Protein AF-A0A524FHU8-F1 (afdb_monomer_lite)

Radius of gyration: 22.41 Å; chains: 1; bounding box: 69×27×52 Å

Sequence (132 aa):
MDGTNDNLNLLNTSEKPISTKIYFSAGMGFMMVNFFIIVCGTRLFDYYENEIGLDTFIVTIIFVIYALWSIINTPLIGYIVDQPRKFWKKYGKRFLWIVISGLLWSISHIMLFAVPNVDPKKEWVILTIWLL

Structure (mmCIF, N/CA/C/O backbone):
data_AF-A0A524FHU8-F1
#
_entry.id   AF-A0A524FHU8-F1
#
loop_
_atom_site.group_PDB
_atom_site.id
_atom_site.type_symbol
_atom_site.label_atom_id
_atom_site.label_alt_id
_atom_site.label_comp_id
_atom_site.label_asym_id
_atom_site.label_entity_id
_atom_site.label_seq_id
_atom_site.pdbx_PDB_ins_code
_atom_site.Cartn_x
_atom_site.Cartn_y
_atom_site.Cartn_z
_atom_site.occupancy
_atom_site.B_iso_or_equiv
_atom_site.auth_seq_id
_atom_site.auth_comp_id
_atom_site.auth_asym_id
_atom_site.auth_atom_id
_atom_site.pdbx_PDB_model_num
ATOM 1 N N . MET A 1 1 ? -45.623 -10.993 30.500 1.00 49.81 1 MET A N 1
ATOM 2 C CA . MET A 1 1 ? -45.127 -10.870 29.114 1.00 49.81 1 MET A CA 1
ATOM 3 C C . MET A 1 1 ? -44.498 -9.492 29.002 1.00 49.81 1 MET A C 1
ATOM 5 O O . MET A 1 1 ? -45.190 -8.545 28.673 1.00 49.81 1 MET A O 1
ATOM 9 N N . ASP A 1 2 ? -43.234 -9.373 29.401 1.00 56.91 2 ASP A N 1
ATOM 10 C CA . ASP A 1 2 ? -42.487 -8.106 29.474 1.00 56.91 2 ASP A CA 1
ATOM 11 C C . ASP A 1 2 ? -41.072 -8.328 28.918 1.00 56.91 2 ASP A C 1
ATOM 13 O O . ASP A 1 2 ? -40.065 -8.087 29.561 1.00 56.91 2 ASP A O 1
ATOM 17 N N . GLY A 1 3 ? -41.001 -8.970 27.749 1.00 58.09 3 GLY A N 1
ATOM 18 C CA . GLY A 1 3 ? -39.738 -9.223 27.047 1.00 58.09 3 GLY A CA 1
ATOM 19 C C . GLY A 1 3 ? -39.494 -8.235 25.909 1.00 58.09 3 GLY A C 1
ATOM 20 O O . GLY A 1 3 ? -38.379 -8.112 25.421 1.00 58.09 3 GLY A O 1
ATOM 21 N N . THR A 1 4 ? -40.524 -7.523 25.451 1.00 59.09 4 THR A N 1
ATOM 22 C CA . THR A 1 4 ? -40.437 -6.670 24.257 1.00 59.09 4 THR A CA 1
ATOM 23 C C . THR A 1 4 ? -39.831 -5.299 24.572 1.00 59.09 4 THR A C 1
ATOM 25 O O . THR A 1 4 ? -39.097 -4.758 23.752 1.00 59.09 4 THR A O 1
ATOM 28 N N . ASN A 1 5 ? -40.072 -4.764 25.775 1.00 58.91 5 ASN A N 1
ATOM 29 C CA . ASN A 1 5 ? -39.603 -3.435 26.185 1.00 58.91 5 ASN A CA 1
ATOM 30 C C . ASN A 1 5 ? -38.105 -3.417 26.533 1.00 58.91 5 ASN A C 1
ATOM 32 O O . ASN A 1 5 ? -37.402 -2.476 26.166 1.00 58.91 5 ASN A O 1
ATOM 36 N N . ASP A 1 6 ? -37.586 -4.485 27.144 1.00 60.06 6 ASP A N 1
ATOM 37 C CA . ASP A 1 6 ? -36.154 -4.613 27.444 1.00 60.06 6 ASP A CA 1
ATOM 38 C C . ASP A 1 6 ? -35.307 -4.778 26.176 1.00 60.06 6 ASP A C 1
ATOM 40 O O . ASP A 1 6 ? -34.246 -4.167 26.051 1.00 60.06 6 ASP A O 1
ATOM 44 N N . ASN A 1 7 ? -35.805 -5.514 25.177 1.00 57.88 7 ASN A N 1
ATOM 45 C CA . ASN A 1 7 ? -35.129 -5.645 23.884 1.00 57.88 7 ASN A CA 1
ATOM 46 C C . ASN A 1 7 ? -35.088 -4.318 23.103 1.00 57.88 7 ASN A C 1
ATOM 48 O O . ASN A 1 7 ? -34.087 -4.021 22.456 1.00 57.88 7 ASN A O 1
ATOM 52 N N . LEU A 1 8 ? -36.125 -3.479 23.204 1.00 58.00 8 LEU A N 1
ATOM 53 C CA . LEU A 1 8 ? -36.138 -2.142 22.594 1.00 58.00 8 LEU A CA 1
ATOM 54 C C . LEU A 1 8 ? -35.146 -1.175 23.268 1.00 58.00 8 LEU A C 1
ATOM 56 O O . LEU A 1 8 ? -34.552 -0.337 22.590 1.00 58.00 8 LEU A O 1
ATOM 60 N N . ASN A 1 9 ? -34.907 -1.321 24.574 1.00 55.34 9 ASN A N 1
ATOM 61 C CA . ASN A 1 9 ? -33.905 -0.542 25.309 1.00 55.34 9 ASN A CA 1
ATOM 62 C C . ASN A 1 9 ? -32.466 -1.035 25.059 1.00 55.34 9 ASN A C 1
ATOM 64 O O . ASN A 1 9 ? -31.539 -0.226 25.004 1.00 55.34 9 ASN A O 1
ATOM 68 N N . LEU A 1 10 ? -32.255 -2.336 24.833 1.00 57.66 10 LEU A N 1
ATOM 69 C CA . LEU A 1 10 ? -30.952 -2.900 24.445 1.00 57.66 10 LEU A CA 1
ATOM 70 C C . LEU A 1 10 ? -30.521 -2.487 23.027 1.00 57.66 10 LEU A C 1
ATOM 72 O O . LEU A 1 10 ? -29.333 -2.290 22.781 1.00 57.66 10 LEU A O 1
ATOM 76 N N . LEU A 1 11 ? -31.476 -2.287 22.112 1.00 56.97 11 LEU A N 1
ATOM 77 C CA . LEU A 1 11 ? -31.205 -1.758 20.769 1.00 56.97 11 LEU A CA 1
ATOM 78 C C . LEU A 1 11 ? -30.913 -0.244 20.767 1.00 56.97 11 LEU A C 1
ATOM 80 O O . LEU A 1 11 ? -30.238 0.241 19.865 1.00 56.97 11 LEU A O 1
ATOM 84 N N . ASN A 1 12 ? -31.373 0.498 21.782 1.00 56.16 12 ASN A N 1
ATOM 85 C CA . ASN A 1 12 ? -31.192 1.954 21.897 1.00 56.16 12 ASN A CA 1
ATOM 86 C C . ASN A 1 12 ? -29.972 2.385 22.736 1.00 56.16 12 ASN A C 1
ATOM 88 O O . ASN A 1 12 ? -29.648 3.568 22.794 1.00 56.16 12 ASN A O 1
ATOM 92 N N . THR A 1 13 ? -29.284 1.458 23.409 1.00 53.84 13 THR A N 1
ATOM 93 C CA . THR A 1 13 ? -28.233 1.779 24.397 1.00 53.84 13 THR A CA 1
ATOM 94 C C . THR A 1 13 ? -26.796 1.702 23.866 1.00 53.84 13 THR A C 1
ATOM 96 O O . THR A 1 13 ? -25.860 1.853 24.652 1.00 53.84 13 THR A O 1
ATOM 99 N N . SER A 1 14 ? -26.560 1.518 22.559 1.00 56.22 14 SER A N 1
ATOM 100 C CA . SER A 1 14 ? -25.200 1.217 22.066 1.00 56.22 14 SER A CA 1
ATOM 101 C C . SER A 1 14 ? -24.673 2.008 20.864 1.00 56.22 14 SER A C 1
ATOM 103 O O . SER A 1 14 ? -23.687 1.596 20.265 1.00 56.22 14 SER A O 1
ATOM 105 N N . GLU A 1 15 ? -25.210 3.182 20.536 1.00 57.19 15 GLU A N 1
ATOM 106 C CA . GLU A 1 15 ? -24.518 4.088 19.605 1.00 57.19 15 GLU A CA 1
ATOM 107 C C . GLU A 1 15 ? -24.179 5.405 20.299 1.00 57.19 15 GLU A C 1
ATOM 109 O O . GLU A 1 15 ? -24.969 6.343 20.367 1.00 57.19 15 GLU A O 1
ATOM 114 N N . LYS A 1 16 ? -22.960 5.480 20.855 1.00 61.00 16 LYS A N 1
ATOM 115 C CA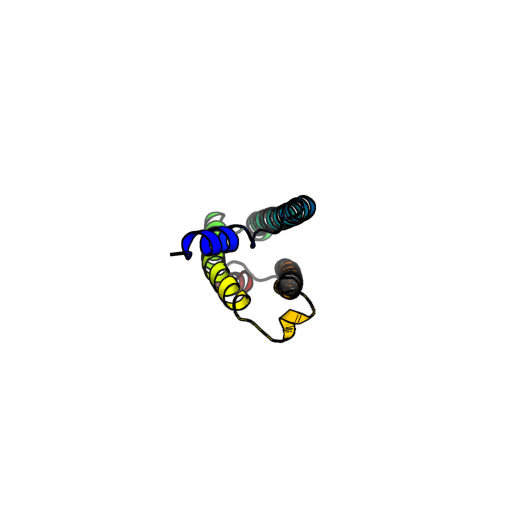 . LYS A 1 16 ? -22.396 6.771 21.264 1.00 61.00 16 LYS A CA 1
ATOM 116 C C . LYS A 1 16 ? -22.310 7.655 20.017 1.00 61.00 16 LYS A C 1
ATOM 118 O O . LYS A 1 16 ? -21.672 7.220 19.056 1.00 61.00 16 LYS A O 1
ATOM 123 N N . PRO A 1 17 ? -22.854 8.886 20.023 1.00 61.59 17 PRO A N 1
ATOM 124 C CA . PRO A 1 17 ? -22.734 9.775 18.878 1.00 61.59 17 PRO A CA 1
ATOM 125 C C . PRO A 1 17 ? -21.250 10.039 18.616 1.00 61.59 17 PRO A C 1
ATOM 127 O O . PRO A 1 17 ? -20.536 10.626 19.436 1.00 61.59 17 PRO A O 1
ATOM 130 N N . ILE A 1 18 ? -20.759 9.534 17.487 1.00 67.31 18 ILE A N 1
ATOM 131 C CA . ILE A 1 18 ? -19.364 9.681 17.089 1.00 67.31 18 ILE A CA 1
ATOM 132 C C . ILE A 1 18 ? -19.157 11.147 16.708 1.00 67.31 18 ILE A C 1
ATOM 134 O O . ILE A 1 18 ? -19.852 11.689 15.851 1.00 67.31 18 ILE A O 1
ATOM 138 N N . SER A 1 19 ? -18.207 11.808 17.370 1.00 81.12 19 SER A N 1
ATOM 139 C CA . SER A 1 19 ? -17.928 13.227 17.146 1.00 81.12 19 SER A CA 1
ATOM 140 C C . SER A 1 19 ? -17.505 13.490 15.697 1.00 81.12 19 SER A C 1
ATOM 142 O O . SER A 1 19 ? -16.635 12.799 15.171 1.00 81.12 19 SER A O 1
ATOM 144 N N . THR A 1 20 ? -18.026 14.556 15.080 1.00 80.12 20 THR A N 1
ATOM 145 C CA . THR A 1 20 ? -17.642 15.027 13.734 1.00 80.12 20 THR A CA 1
ATOM 146 C C . THR A 1 20 ? -16.128 15.194 13.571 1.00 80.12 20 THR A C 1
ATOM 148 O O . THR A 1 20 ? -15.585 14.969 12.493 1.00 80.12 20 THR A O 1
ATOM 151 N N . LYS A 1 21 ? -15.415 15.511 14.659 1.00 80.12 21 LYS A N 1
ATOM 152 C CA . LYS A 1 21 ? -13.948 15.621 14.675 1.00 80.12 21 LYS A CA 1
ATOM 153 C C . LYS A 1 21 ? -13.249 14.295 14.359 1.00 80.12 21 LYS A C 1
ATOM 155 O O . LYS A 1 21 ? -12.179 14.311 13.764 1.00 80.12 21 LYS A O 1
ATOM 160 N N . ILE A 1 22 ? -13.852 13.167 14.739 1.00 80.44 22 ILE A N 1
ATOM 161 C CA . ILE A 1 22 ? -13.334 11.818 14.472 1.00 80.44 22 ILE A CA 1
ATOM 162 C C . ILE A 1 22 ? -13.525 11.468 12.995 1.00 80.44 22 ILE A C 1
ATOM 164 O O . ILE A 1 22 ? -12.614 10.931 12.376 1.00 80.44 22 ILE A O 1
ATOM 168 N N . TYR A 1 23 ? -14.669 11.822 12.406 1.00 83.44 23 TYR A N 1
ATOM 169 C CA . TYR A 1 23 ? -14.884 11.657 10.966 1.00 83.44 23 TYR A CA 1
ATOM 170 C C . TYR A 1 23 ? -13.930 12.521 10.148 1.00 83.44 23 TYR A C 1
ATOM 172 O O . TYR A 1 23 ? -13.343 12.043 9.180 1.00 83.44 23 TYR A O 1
ATOM 180 N N . PHE A 1 24 ? -13.725 13.770 10.568 1.00 87.25 24 PHE A N 1
ATOM 181 C CA . PHE A 1 24 ? -12.788 14.669 9.910 1.00 87.25 24 PHE A CA 1
ATOM 182 C C . PHE A 1 24 ? -11.346 14.153 9.991 1.00 87.25 24 PHE A C 1
ATOM 184 O O . PHE A 1 24 ? -10.664 14.097 8.973 1.00 87.25 24 PHE A O 1
ATOM 191 N N . SER A 1 25 ? -10.881 13.718 11.169 1.00 85.56 25 SER A N 1
ATOM 192 C CA . SER A 1 25 ? -9.520 13.185 11.314 1.00 85.56 25 SER A CA 1
ATOM 193 C C . SER A 1 25 ? -9.323 11.860 10.574 1.00 85.56 25 SER A C 1
ATOM 195 O O . SER A 1 25 ? -8.273 11.655 9.967 1.00 85.56 25 SER A O 1
ATOM 197 N N . ALA A 1 26 ? -10.335 10.987 10.561 1.00 82.62 26 ALA A N 1
ATOM 198 C CA . ALA A 1 26 ? -10.311 9.752 9.784 1.00 82.62 26 ALA A CA 1
ATOM 199 C C . ALA A 1 26 ? -10.269 10.032 8.273 1.00 82.62 26 ALA A C 1
ATOM 201 O O . ALA A 1 26 ? -9.456 9.439 7.566 1.00 82.62 26 ALA A O 1
ATOM 202 N N . GLY A 1 27 ? -11.089 10.971 7.788 1.00 87.00 27 GLY A N 1
ATOM 203 C CA . GLY A 1 27 ? -11.100 11.394 6.388 1.00 87.00 27 GLY A CA 1
ATOM 204 C C . GLY A 1 27 ? -9.780 12.037 5.962 1.00 87.00 27 GLY A C 1
ATOM 205 O O . GLY A 1 27 ? -9.221 11.668 4.933 1.00 87.00 27 GLY A O 1
ATOM 206 N N . MET A 1 28 ? -9.228 12.926 6.791 1.00 89.19 28 MET A N 1
ATOM 207 C CA . MET A 1 28 ? -7.925 13.557 6.557 1.00 89.19 28 MET A CA 1
ATOM 208 C C . MET A 1 28 ? -6.800 12.515 6.480 1.00 89.19 28 MET A C 1
ATOM 210 O O . MET A 1 28 ? -5.955 12.577 5.589 1.00 89.19 28 MET A O 1
ATOM 214 N N . GLY A 1 29 ? -6.812 11.525 7.381 1.00 84.94 29 GLY A N 1
ATOM 215 C CA . GLY A 1 29 ? -5.850 10.423 7.368 1.00 84.94 29 GLY A CA 1
ATOM 216 C C . GLY A 1 29 ? -5.957 9.573 6.101 1.00 84.94 29 GLY A C 1
ATOM 217 O O . GLY A 1 29 ? -4.945 9.286 5.465 1.00 84.94 29 GLY A O 1
ATOM 218 N N . PHE A 1 30 ? -7.178 9.225 5.689 1.00 85.00 30 PHE A N 1
ATOM 219 C CA . PHE A 1 30 ? -7.406 8.481 4.450 1.00 85.00 30 PHE A CA 1
ATOM 220 C C . PHE A 1 30 ? -6.945 9.266 3.215 1.00 85.00 30 PHE A C 1
ATOM 222 O O . PHE A 1 30 ? -6.313 8.702 2.324 1.00 85.00 30 PHE A O 1
ATOM 229 N N . MET A 1 31 ? -7.197 10.576 3.176 1.00 90.88 31 MET A N 1
ATOM 230 C CA . MET A 1 31 ? -6.746 11.445 2.091 1.00 90.88 31 MET A CA 1
ATOM 231 C C . MET A 1 31 ? -5.217 11.478 1.986 1.00 90.88 31 MET A C 1
ATOM 233 O O . MET A 1 31 ? -4.686 11.303 0.893 1.00 90.88 31 MET A O 1
ATOM 237 N N . MET A 1 32 ? -4.507 11.645 3.109 1.00 87.88 32 MET A N 1
ATOM 238 C CA . MET A 1 32 ? -3.040 11.644 3.113 1.00 87.88 32 MET A CA 1
ATOM 239 C C . MET A 1 32 ? -2.467 10.323 2.595 1.00 87.88 32 MET A C 1
ATOM 241 O O . MET A 1 32 ? -1.571 10.341 1.757 1.00 87.88 32 MET A O 1
ATOM 245 N N . VAL A 1 33 ? -2.999 9.183 3.043 1.00 83.44 33 VAL A N 1
ATOM 246 C CA . VAL A 1 33 ? -2.516 7.866 2.596 1.00 83.44 33 VAL A CA 1
ATOM 247 C C . VAL A 1 33 ? -2.708 7.688 1.088 1.00 83.44 33 VAL A C 1
ATOM 249 O O . VAL A 1 33 ? -1.769 7.296 0.401 1.00 83.44 33 VAL A O 1
ATOM 252 N N . ASN A 1 34 ? -3.883 8.033 0.551 1.00 86.38 34 ASN A N 1
ATOM 253 C CA . ASN A 1 34 ? -4.129 7.934 -0.891 1.00 86.38 34 ASN A CA 1
ATOM 254 C C . ASN A 1 34 ? -3.244 8.885 -1.700 1.00 86.38 34 ASN A C 1
ATOM 256 O O . ASN A 1 34 ? -2.728 8.494 -2.744 1.00 86.38 34 ASN A O 1
ATOM 260 N N . PHE A 1 35 ? -3.029 10.108 -1.210 1.00 90.12 35 PHE A N 1
ATOM 261 C CA . PHE A 1 35 ? -2.134 11.063 -1.856 1.00 90.12 35 PHE A CA 1
ATOM 262 C C . PHE A 1 35 ? -0.714 10.500 -1.986 1.00 90.12 35 PHE A C 1
ATOM 264 O O . PHE A 1 35 ? -0.144 10.523 -3.073 1.00 90.12 35 PHE A O 1
ATOM 271 N N . PHE A 1 36 ? -0.172 9.925 -0.909 1.00 85.25 36 PHE A N 1
ATOM 272 C CA . PHE A 1 36 ? 1.150 9.300 -0.936 1.00 85.25 36 PHE A CA 1
ATOM 273 C C . PHE A 1 36 ? 1.219 8.107 -1.893 1.00 85.25 36 PHE A C 1
ATOM 275 O O . PHE A 1 36 ? 2.163 8.021 -2.672 1.00 85.25 36 PHE A O 1
ATOM 282 N N . ILE A 1 37 ? 0.219 7.219 -1.882 1.00 84.38 37 ILE A N 1
ATOM 283 C CA . ILE A 1 37 ? 0.176 6.059 -2.789 1.00 84.38 37 ILE A CA 1
ATOM 284 C C . ILE A 1 37 ? 0.218 6.508 -4.252 1.00 84.38 37 ILE A C 1
ATOM 286 O O . ILE A 1 37 ? 0.973 5.944 -5.040 1.00 84.38 37 ILE A O 1
ATOM 290 N N . ILE A 1 38 ? -0.562 7.531 -4.609 1.00 87.44 38 ILE A N 1
ATOM 291 C CA . ILE A 1 38 ? -0.616 8.032 -5.985 1.00 87.44 38 ILE A CA 1
ATOM 292 C C . ILE A 1 38 ? 0.708 8.698 -6.360 1.00 87.44 38 ILE A C 1
ATOM 294 O O . ILE A 1 38 ? 1.292 8.319 -7.366 1.00 87.44 38 ILE A O 1
ATOM 298 N N . VAL A 1 39 ? 1.214 9.636 -5.552 1.00 88.00 39 VAL A N 1
ATOM 299 C CA . VAL A 1 39 ? 2.442 10.388 -5.869 1.00 88.00 39 VAL A CA 1
ATOM 300 C C . VAL A 1 39 ? 3.664 9.473 -5.960 1.00 88.00 39 VAL A C 1
ATOM 302 O O . VAL A 1 39 ? 4.454 9.587 -6.897 1.00 88.00 39 VAL A O 1
ATOM 305 N N . CYS A 1 40 ? 3.831 8.551 -5.010 1.00 83.00 40 CYS A N 1
ATOM 306 C CA . CYS A 1 40 ? 4.928 7.588 -5.052 1.00 83.00 40 CYS A CA 1
ATOM 307 C C . CYS A 1 40 ? 4.757 6.602 -6.213 1.00 83.00 40 CYS A C 1
ATOM 309 O O . CYS A 1 40 ? 5.732 6.315 -6.902 1.00 83.00 40 CYS A O 1
ATOM 311 N N . GLY A 1 41 ? 3.529 6.140 -6.477 1.00 82.38 41 GLY A N 1
ATOM 312 C CA . GLY A 1 41 ? 3.224 5.247 -7.593 1.00 82.38 41 GLY A CA 1
ATOM 313 C C . GLY A 1 41 ? 3.528 5.870 -8.956 1.00 82.38 41 GLY A C 1
ATOM 314 O O . GLY A 1 41 ? 4.208 5.249 -9.768 1.00 82.38 41 GLY A O 1
ATOM 315 N N . THR A 1 42 ? 3.105 7.115 -9.197 1.00 85.62 42 THR A N 1
ATOM 316 C CA . THR A 1 42 ? 3.417 7.827 -10.446 1.00 85.62 42 THR A CA 1
ATOM 317 C C . THR A 1 42 ? 4.911 8.095 -10.568 1.00 85.62 42 THR A C 1
ATOM 319 O O . THR A 1 42 ? 5.486 7.888 -11.630 1.00 85.62 42 THR A O 1
ATOM 322 N N . ARG A 1 43 ? 5.578 8.481 -9.470 1.00 83.19 43 ARG A N 1
ATOM 323 C CA . ARG A 1 43 ? 7.022 8.737 -9.494 1.00 83.19 43 ARG A CA 1
ATOM 324 C C . ARG A 1 43 ? 7.836 7.473 -9.780 1.00 83.19 43 ARG A C 1
ATOM 326 O O . ARG A 1 43 ? 8.843 7.562 -10.476 1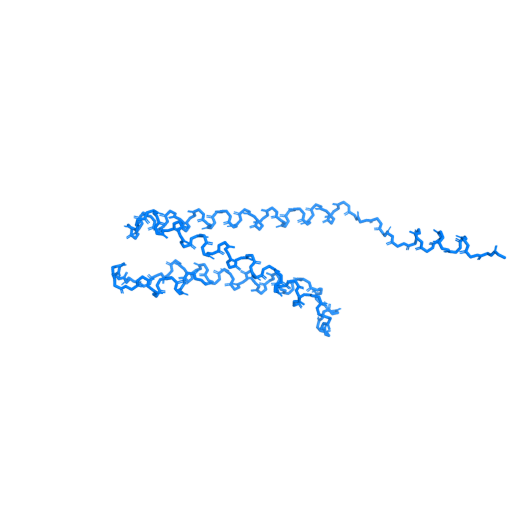.00 83.19 43 ARG A O 1
ATOM 333 N N . LEU A 1 44 ? 7.409 6.324 -9.252 1.00 79.00 44 LEU A N 1
ATOM 334 C CA . LEU A 1 44 ? 7.990 5.017 -9.565 1.00 79.00 44 LEU A CA 1
ATOM 335 C C . LEU A 1 44 ? 7.826 4.702 -11.052 1.00 79.00 44 LEU A C 1
ATOM 337 O O . LEU A 1 44 ? 8.811 4.382 -11.707 1.00 79.00 44 LEU A O 1
ATOM 341 N N . PHE A 1 45 ? 6.617 4.853 -11.596 1.00 79.75 45 PHE A N 1
ATOM 342 C CA . PHE A 1 45 ? 6.354 4.614 -13.016 1.00 79.75 45 PHE A CA 1
ATOM 343 C C . PHE A 1 45 ? 7.273 5.456 -13.920 1.00 79.75 45 PHE A C 1
ATOM 345 O O . PHE A 1 45 ? 7.978 4.899 -14.761 1.00 79.75 45 PHE A O 1
ATOM 352 N N . ASP A 1 46 ? 7.363 6.766 -13.661 1.00 78.44 46 ASP A N 1
ATOM 353 C CA . ASP A 1 46 ? 8.220 7.682 -14.425 1.00 78.44 46 ASP A CA 1
ATOM 354 C C . ASP A 1 46 ? 9.712 7.325 -14.333 1.00 78.44 46 ASP A C 1
ATOM 356 O O . ASP A 1 46 ? 10.454 7.524 -15.293 1.00 78.44 46 ASP A O 1
ATOM 360 N N . TYR A 1 47 ? 10.177 6.834 -13.179 1.00 74.44 47 TYR A N 1
ATOM 361 C CA . TYR A 1 47 ? 11.578 6.458 -12.972 1.00 74.44 47 TYR A CA 1
ATOM 362 C C . TYR A 1 47 ? 11.960 5.208 -13.781 1.00 74.44 47 TYR A C 1
ATOM 364 O O . TYR A 1 47 ? 13.004 5.191 -14.435 1.00 74.44 47 TYR A O 1
ATOM 372 N N . TYR A 1 48 ? 11.098 4.186 -13.800 1.00 70.38 48 TYR A N 1
ATOM 373 C CA . TYR A 1 48 ? 11.349 2.956 -14.562 1.00 70.38 48 TYR A CA 1
ATOM 374 C C . TYR A 1 48 ? 11.289 3.168 -16.081 1.00 70.38 48 TYR A C 1
ATOM 376 O O . TYR A 1 48 ? 12.043 2.521 -16.811 1.00 70.38 48 TYR A O 1
ATOM 384 N N . GLU A 1 49 ? 10.443 4.083 -16.557 1.00 71.94 49 GLU A N 1
ATOM 385 C CA . GLU A 1 49 ? 10.361 4.429 -17.979 1.00 71.94 49 GLU A CA 1
ATOM 386 C C . GLU A 1 49 ? 11.535 5.317 -18.424 1.00 71.94 49 GLU A C 1
ATOM 388 O O . GLU A 1 49 ? 12.223 4.992 -19.391 1.00 71.94 49 GLU A O 1
ATOM 393 N N . ASN A 1 50 ? 11.818 6.408 -17.700 1.00 69.94 50 ASN A N 1
ATOM 394 C CA . ASN A 1 50 ? 12.764 7.426 -18.170 1.00 69.94 50 ASN A CA 1
ATOM 395 C C . ASN A 1 50 ? 14.230 7.155 -17.810 1.00 69.94 50 ASN A C 1
ATOM 397 O O . ASN A 1 50 ? 15.109 7.514 -18.590 1.00 69.94 50 ASN A O 1
ATOM 401 N N . GLU A 1 51 ? 14.524 6.561 -16.649 1.00 66.56 51 GLU A N 1
ATOM 402 C CA . GLU A 1 51 ? 15.919 6.388 -16.205 1.00 66.56 51 GLU A CA 1
ATOM 403 C C . GLU A 1 51 ? 16.490 5.014 -16.549 1.00 66.56 51 GLU A C 1
ATOM 405 O O . GLU A 1 51 ? 17.672 4.894 -16.866 1.00 66.56 51 GLU A O 1
ATOM 410 N N . ILE A 1 52 ? 15.650 3.979 -16.538 1.00 65.44 52 ILE A N 1
ATOM 411 C CA . ILE A 1 52 ? 16.070 2.603 -16.833 1.00 65.44 52 ILE A CA 1
ATOM 412 C C . ILE A 1 52 ? 15.817 2.255 -18.313 1.00 65.44 52 ILE A C 1
ATOM 414 O O . ILE A 1 52 ? 16.451 1.346 -18.854 1.00 65.44 52 ILE A O 1
ATOM 418 N N . GLY A 1 53 ? 14.934 2.996 -18.996 1.00 65.62 53 GLY A N 1
ATOM 419 C CA . GL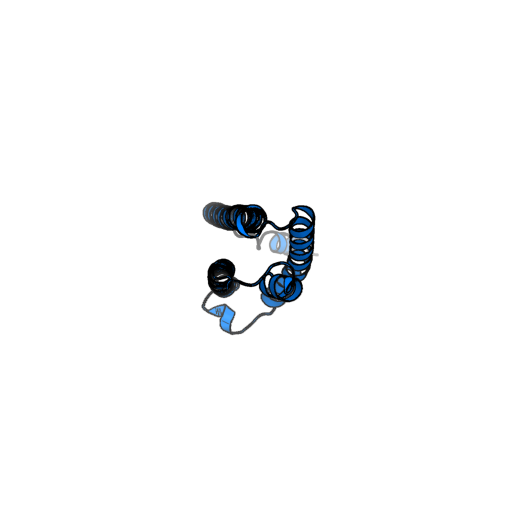Y A 1 53 ? 14.601 2.767 -20.405 1.00 65.62 53 GLY A CA 1
ATOM 420 C C . GLY A 1 53 ? 13.903 1.426 -20.636 1.00 65.62 53 GLY A C 1
ATOM 421 O O . GLY A 1 53 ? 14.084 0.804 -21.686 1.00 65.62 53 GLY A O 1
ATOM 422 N N . LEU A 1 54 ? 13.171 0.936 -19.629 1.00 66.56 54 LEU A N 1
ATOM 423 C CA . LEU A 1 54 ? 12.414 -0.306 -19.726 1.00 66.56 54 LEU A CA 1
ATOM 424 C C . LEU A 1 54 ? 11.159 -0.088 -20.580 1.00 66.56 54 LEU A C 1
ATOM 426 O O . LEU A 1 54 ? 10.529 0.964 -20.514 1.00 66.56 54 LEU A O 1
ATOM 430 N N . ASP A 1 55 ? 10.773 -1.105 -21.349 1.00 77.00 55 ASP A N 1
ATOM 431 C CA . ASP A 1 55 ? 9.540 -1.060 -22.137 1.00 77.00 55 ASP A CA 1
ATOM 432 C C . ASP A 1 55 ? 8.316 -0.868 -21.222 1.00 77.00 55 ASP A C 1
ATOM 434 O O . ASP A 1 55 ? 8.144 -1.586 -20.227 1.00 77.00 55 ASP A O 1
ATOM 438 N N . THR A 1 56 ? 7.445 0.080 -21.574 1.00 78.56 56 THR A N 1
ATOM 439 C CA . THR A 1 56 ? 6.246 0.467 -20.816 1.00 78.56 56 THR A CA 1
ATOM 440 C C . THR A 1 56 ? 5.334 -0.735 -20.534 1.00 78.56 56 THR A C 1
ATOM 442 O O . THR A 1 56 ? 4.673 -0.812 -19.492 1.00 78.56 56 THR A O 1
ATOM 445 N N . PHE A 1 57 ? 5.335 -1.731 -21.428 1.00 80.56 57 PHE A N 1
ATOM 446 C CA . PHE A 1 57 ? 4.598 -2.983 -21.251 1.00 80.56 57 PHE A CA 1
ATOM 447 C C . PHE A 1 57 ? 5.058 -3.777 -20.018 1.00 80.56 57 PHE A C 1
ATOM 449 O O . PHE A 1 57 ? 4.238 -4.282 -19.249 1.00 80.56 57 PHE A O 1
ATOM 456 N N . ILE A 1 58 ? 6.370 -3.843 -19.787 1.00 78.62 58 ILE A N 1
ATOM 457 C CA . ILE A 1 58 ? 6.965 -4.591 -18.676 1.00 78.62 58 ILE A CA 1
ATOM 458 C C . ILE A 1 58 ? 6.647 -3.906 -17.345 1.00 78.62 58 ILE A C 1
ATOM 460 O O . ILE A 1 58 ? 6.238 -4.568 -16.389 1.00 78.62 58 ILE A O 1
ATOM 464 N N . VAL A 1 59 ? 6.773 -2.577 -17.292 1.00 80.44 59 VAL A N 1
ATOM 465 C CA . VAL A 1 59 ? 6.442 -1.782 -16.098 1.00 80.44 59 VAL A CA 1
ATOM 466 C C . VAL A 1 59 ? 4.971 -1.968 -15.727 1.00 80.44 59 VAL A C 1
ATOM 468 O O . VAL A 1 59 ? 4.641 -2.200 -14.565 1.00 80.44 59 VAL A O 1
ATOM 471 N N . THR A 1 60 ? 4.082 -1.972 -16.720 1.00 82.50 60 THR A N 1
ATOM 472 C CA . THR A 1 60 ? 2.647 -2.186 -16.499 1.00 82.50 60 THR A CA 1
ATOM 473 C C . THR A 1 60 ? 2.365 -3.558 -15.877 1.00 82.50 60 THR A C 1
ATOM 475 O O . THR A 1 60 ? 1.602 -3.648 -14.916 1.00 82.50 60 THR A O 1
ATOM 478 N N . ILE A 1 61 ? 3.015 -4.627 -16.356 1.00 85.44 61 ILE A N 1
ATOM 479 C CA . ILE A 1 61 ? 2.879 -5.976 -15.776 1.00 85.44 61 ILE A CA 1
ATOM 480 C C . ILE A 1 61 ? 3.329 -5.996 -14.313 1.00 85.44 61 ILE A C 1
ATOM 482 O O . ILE A 1 61 ? 2.651 -6.579 -13.467 1.00 85.44 61 ILE A O 1
ATOM 486 N N . ILE A 1 62 ? 4.443 -5.334 -14.000 1.00 82.12 62 ILE A N 1
ATOM 487 C CA . ILE A 1 62 ? 4.952 -5.235 -12.630 1.00 82.12 62 ILE A CA 1
ATOM 488 C C . ILE A 1 62 ? 3.926 -4.541 -11.722 1.00 82.12 62 ILE A C 1
ATOM 490 O O . ILE A 1 62 ? 3.614 -5.048 -10.643 1.00 82.12 62 ILE A O 1
ATOM 494 N N . PHE A 1 63 ? 3.331 -3.435 -12.176 1.00 83.44 63 PHE A N 1
ATOM 495 C CA . PHE A 1 63 ? 2.274 -2.742 -11.434 1.00 83.44 63 PHE A CA 1
ATOM 496 C C . PHE A 1 63 ? 1.021 -3.607 -11.230 1.00 83.44 63 PHE A C 1
ATOM 498 O O . PHE A 1 63 ? 0.400 -3.549 -10.168 1.00 83.44 63 PHE A O 1
ATOM 505 N N . VAL A 1 64 ? 0.658 -4.449 -12.203 1.00 87.69 64 VAL A N 1
ATOM 506 C CA . VAL A 1 64 ? -0.451 -5.408 -12.061 1.00 87.69 64 VAL A CA 1
ATOM 507 C C . VAL A 1 64 ? -0.139 -6.459 -10.992 1.00 87.69 64 VAL A C 1
ATOM 509 O O . VAL A 1 64 ? -0.990 -6.745 -10.150 1.00 87.69 64 VAL A O 1
ATOM 512 N N . ILE A 1 65 ? 1.080 -7.004 -10.977 1.00 87.62 65 ILE A N 1
ATOM 513 C CA . ILE A 1 65 ? 1.522 -7.952 -9.941 1.00 87.62 65 ILE A CA 1
ATOM 514 C C . ILE A 1 65 ? 1.483 -7.28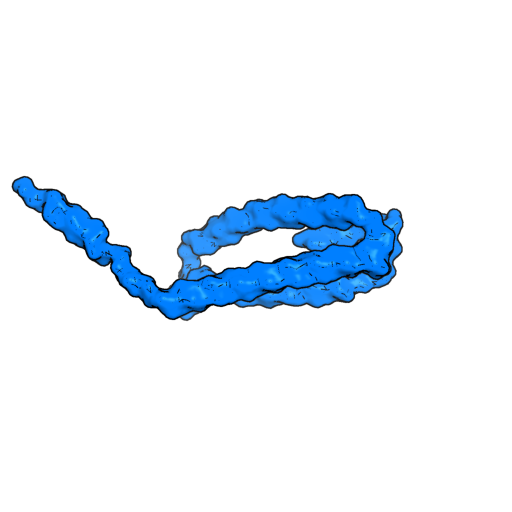5 -8.559 1.00 87.62 65 ILE A C 1
ATOM 516 O O . ILE A 1 65 ? 0.956 -7.867 -7.609 1.00 87.62 65 ILE A O 1
ATOM 520 N N . TYR A 1 66 ? 1.957 -6.042 -8.454 1.00 83.25 66 TYR A N 1
ATOM 521 C CA . TYR A 1 66 ? 1.881 -5.255 -7.224 1.00 83.25 66 TYR A CA 1
ATOM 522 C C . TYR A 1 66 ? 0.429 -5.045 -6.753 1.00 83.25 66 TYR A C 1
ATOM 524 O O . TYR A 1 66 ? 0.121 -5.210 -5.570 1.00 83.25 66 TYR A O 1
ATOM 532 N N . ALA A 1 67 ? -0.497 -4.750 -7.669 1.00 85.44 67 ALA A N 1
ATOM 533 C CA . ALA A 1 67 ? -1.915 -4.613 -7.343 1.00 85.44 67 ALA A CA 1
ATOM 534 C C . ALA A 1 67 ? -2.523 -5.928 -6.819 1.00 85.44 67 ALA A C 1
ATOM 536 O O . ALA A 1 67 ? -3.254 -5.915 -5.826 1.00 85.44 67 ALA A O 1
ATOM 537 N N . LEU A 1 68 ? -2.186 -7.070 -7.427 1.00 89.31 68 LEU A N 1
ATOM 538 C CA . LEU A 1 68 ? -2.613 -8.391 -6.948 1.00 89.31 68 LEU A CA 1
ATOM 539 C C . LEU A 1 68 ? -2.073 -8.685 -5.544 1.00 89.31 68 LEU A C 1
ATOM 541 O O . LEU A 1 68 ? -2.813 -9.161 -4.681 1.00 89.31 68 LEU A O 1
ATOM 545 N N . TRP A 1 69 ? -0.809 -8.350 -5.289 1.00 84.56 69 TRP A N 1
ATOM 546 C CA . TRP A 1 69 ? -0.204 -8.483 -3.967 1.00 84.56 69 TRP A CA 1
ATOM 547 C C . TRP A 1 69 ? -0.904 -7.609 -2.917 1.00 84.56 69 TRP A C 1
ATOM 549 O O . TRP A 1 69 ? -1.195 -8.072 -1.814 1.00 84.56 69 TRP A O 1
ATOM 559 N N . SER A 1 70 ? -1.268 -6.373 -3.271 1.00 83.56 70 SER A N 1
ATOM 560 C CA . SER A 1 70 ? -2.036 -5.472 -2.400 1.00 83.56 70 SER A CA 1
ATOM 561 C C . SER A 1 70 ? -3.376 -6.086 -1.971 1.00 83.56 70 SER A C 1
ATOM 563 O O . SER A 1 70 ? -3.721 -6.073 -0.783 1.00 83.56 70 SER A O 1
ATOM 565 N N . ILE A 1 71 ? -4.095 -6.725 -2.902 1.00 88.19 71 ILE A N 1
ATOM 566 C CA . ILE A 1 71 ? -5.364 -7.413 -2.610 1.00 88.19 71 ILE A CA 1
ATOM 567 C C . ILE A 1 71 ? -5.166 -8.537 -1.589 1.00 88.19 71 ILE A C 1
ATOM 569 O O . ILE A 1 71 ? -6.015 -8.708 -0.720 1.00 88.19 71 ILE A O 1
ATOM 573 N N . ILE A 1 72 ? -4.056 -9.275 -1.653 1.00 87.44 72 ILE A N 1
ATOM 574 C CA . ILE A 1 72 ? -3.751 -10.377 -0.725 1.00 87.44 72 ILE A CA 1
ATOM 575 C C . ILE A 1 72 ? -3.335 -9.852 0.658 1.00 87.44 72 ILE A C 1
ATOM 577 O O . ILE A 1 72 ? -3.756 -10.389 1.685 1.00 87.44 72 ILE A O 1
ATOM 581 N N . ASN A 1 73 ? -2.544 -8.780 0.713 1.00 83.25 73 ASN A N 1
ATOM 582 C CA . ASN A 1 73 ? -2.079 -8.207 1.978 1.00 83.25 73 ASN A CA 1
ATOM 583 C C . ASN A 1 73 ? -3.200 -7.555 2.794 1.00 83.25 73 ASN A C 1
ATOM 585 O O . ASN A 1 73 ? -3.168 -7.577 4.026 1.00 83.25 73 ASN A O 1
ATOM 589 N N . THR A 1 74 ? -4.207 -6.994 2.124 1.00 82.56 74 THR A N 1
ATOM 590 C CA . THR A 1 74 ? -5.328 -6.302 2.775 1.00 82.56 74 THR A CA 1
ATOM 591 C C . THR A 1 74 ? -6.104 -7.191 3.779 1.00 82.56 74 THR A C 1
ATOM 593 O O . THR A 1 74 ? -6.228 -6.794 4.942 1.00 82.56 74 THR A O 1
ATOM 596 N N . PRO A 1 75 ? -6.589 -8.404 3.427 1.00 86.06 75 PRO A N 1
ATOM 597 C CA . PRO A 1 75 ? -7.253 -9.312 4.368 1.00 86.06 75 PRO A CA 1
ATOM 598 C C . PRO A 1 75 ? -6.296 -9.891 5.416 1.00 86.06 75 PRO A C 1
ATOM 600 O O . PRO A 1 75 ? -6.705 -10.095 6.560 1.00 86.06 75 PRO A O 1
ATOM 603 N N . LEU A 1 76 ? -5.023 -10.112 5.066 1.00 83.25 76 LEU A N 1
ATOM 604 C CA . LEU A 1 76 ? -4.014 -10.606 6.003 1.00 83.25 76 LEU A CA 1
ATOM 605 C C . LEU A 1 76 ? -3.813 -9.624 7.166 1.00 83.25 76 LEU A C 1
ATOM 607 O O . LEU A 1 76 ? -3.861 -10.016 8.334 1.00 83.25 76 LEU A O 1
ATOM 611 N N . ILE A 1 77 ? -3.651 -8.334 6.852 1.00 77.88 77 ILE A N 1
ATOM 612 C CA . ILE A 1 77 ? -3.569 -7.269 7.858 1.00 77.88 77 ILE A CA 1
ATOM 613 C C . ILE A 1 77 ? -4.852 -7.216 8.693 1.00 77.88 77 ILE A C 1
ATOM 615 O O . ILE A 1 77 ? -4.769 -7.080 9.914 1.00 77.88 77 ILE A O 1
ATOM 619 N N . GLY A 1 78 ? -6.023 -7.362 8.063 1.00 77.69 78 GLY A N 1
ATOM 620 C CA . GLY A 1 78 ? -7.311 -7.395 8.760 1.00 77.69 78 GLY A CA 1
ATOM 621 C C . GLY A 1 78 ? -7.365 -8.494 9.822 1.00 77.69 78 GLY A C 1
ATOM 622 O O . GLY A 1 78 ? -7.660 -8.219 10.984 1.00 77.69 78 GLY A O 1
ATOM 623 N N . TYR A 1 79 ? -6.966 -9.714 9.458 1.00 79.81 79 TYR A N 1
ATOM 624 C CA . TYR A 1 79 ? -6.930 -10.853 10.375 1.00 79.81 79 TYR A CA 1
ATOM 625 C C . TYR A 1 79 ? -5.948 -10.651 11.541 1.00 79.81 79 TYR A C 1
ATOM 627 O O . TYR A 1 79 ? -6.264 -10.963 12.690 1.00 79.81 79 TYR A O 1
ATOM 635 N N . ILE A 1 80 ? -4.766 -10.086 11.274 1.00 75.56 80 ILE A N 1
ATOM 636 C CA . ILE A 1 80 ? -3.762 -9.792 12.312 1.00 75.56 80 ILE A CA 1
ATOM 637 C C . ILE A 1 80 ? -4.281 -8.738 13.302 1.00 75.56 80 ILE A C 1
ATOM 639 O O . ILE A 1 80 ? -4.004 -8.826 14.501 1.00 75.56 80 ILE A O 1
ATOM 643 N N . VAL A 1 81 ? -5.038 -7.754 12.808 1.00 71.62 81 VAL A N 1
ATOM 644 C CA . VAL A 1 81 ? -5.607 -6.657 13.602 1.00 71.62 81 VAL A CA 1
ATOM 645 C C . VAL A 1 81 ? -6.853 -7.095 14.390 1.00 71.62 81 VAL A C 1
ATOM 647 O O . VAL A 1 81 ? -7.174 -6.503 15.417 1.00 71.62 81 VAL A O 1
ATOM 650 N N . ASP A 1 82 ? -7.556 -8.149 13.991 1.00 72.00 82 ASP A N 1
ATOM 651 C CA . ASP A 1 82 ? -8.701 -8.631 14.774 1.00 72.00 82 ASP A CA 1
ATOM 652 C C . ASP A 1 82 ? -8.296 -9.455 16.004 1.00 72.00 82 ASP A C 1
ATOM 654 O O . ASP A 1 82 ? -9.053 -9.538 16.976 1.00 72.00 82 ASP A O 1
ATOM 658 N N . GLN A 1 83 ? -7.073 -9.991 16.038 1.00 70.00 83 GLN A N 1
ATOM 659 C CA . GLN A 1 83 ? -6.593 -10.776 17.174 1.00 70.00 83 GLN A CA 1
ATOM 660 C C . GLN A 1 83 ? -6.310 -9.898 18.414 1.00 70.00 83 GLN A C 1
ATOM 662 O O . GLN A 1 83 ? -5.416 -9.044 18.391 1.00 70.00 83 GLN A O 1
ATOM 667 N N . PRO A 1 84 ? -6.997 -10.118 19.555 1.00 59.69 84 PRO A N 1
ATOM 668 C CA . PRO A 1 84 ? -6.785 -9.324 20.759 1.00 59.69 84 PRO A CA 1
ATOM 669 C C . PRO A 1 84 ? -5.444 -9.682 21.420 1.00 59.69 84 PRO A C 1
ATOM 671 O O . PRO A 1 84 ? -5.320 -10.694 22.106 1.00 59.69 84 PRO A O 1
ATOM 674 N N . ARG A 1 85 ? -4.422 -8.831 21.266 1.00 63.81 85 ARG A N 1
ATOM 675 C CA . ARG A 1 85 ? -3.130 -8.985 21.966 1.00 63.81 85 ARG A CA 1
ATOM 676 C C . ARG A 1 85 ? -3.065 -8.112 23.224 1.00 63.81 85 ARG A C 1
ATOM 678 O O . ARG A 1 85 ? -3.553 -6.986 23.241 1.00 63.81 85 ARG A O 1
ATOM 685 N N . LYS A 1 86 ? -2.390 -8.588 24.283 1.00 56.75 86 LYS A N 1
ATOM 686 C CA . LYS A 1 86 ? -2.253 -7.876 25.580 1.00 56.75 86 LYS A CA 1
ATOM 687 C C . LYS A 1 86 ? -1.662 -6.458 25.460 1.00 56.75 86 LYS A C 1
ATOM 689 O O . LYS A 1 86 ? -2.008 -5.584 26.251 1.00 56.75 86 LYS A O 1
ATOM 694 N N . PHE A 1 87 ? -0.837 -6.202 24.444 1.00 54.47 87 PHE A N 1
ATOM 695 C CA . PHE A 1 87 ? -0.216 -4.895 24.174 1.00 54.47 87 PHE A CA 1
ATOM 696 C C . PHE A 1 87 ? -1.198 -3.814 23.682 1.00 54.47 87 PHE A C 1
ATOM 698 O O . PHE A 1 87 ? -0.871 -2.628 23.672 1.00 54.47 87 PHE A O 1
ATOM 705 N N . TRP A 1 88 ? -2.423 -4.198 23.318 1.00 54.19 88 TRP A N 1
ATOM 706 C CA . TRP A 1 88 ? -3.409 -3.317 22.685 1.00 54.19 88 TRP A CA 1
ATOM 707 C C . TRP A 1 88 ? -4.122 -2.388 23.671 1.00 54.19 88 TRP A C 1
ATOM 709 O O . TRP A 1 88 ? -4.756 -1.416 23.264 1.00 54.19 88 TRP A O 1
ATOM 719 N N . LYS A 1 89 ? -3.988 -2.659 24.975 1.00 54.03 89 LYS A N 1
ATOM 720 C CA . LYS A 1 89 ? -4.661 -1.925 26.053 1.00 54.03 89 LYS A CA 1
ATOM 721 C C . LYS A 1 89 ? -4.021 -0.561 26.366 1.00 54.03 89 LYS A C 1
ATOM 723 O O . LYS A 1 89 ? -4.653 0.238 27.043 1.00 54.03 89 LYS A O 1
ATOM 728 N N . LYS A 1 90 ? -2.789 -0.297 25.895 1.00 56.56 90 LYS A N 1
ATOM 729 C CA . LYS A 1 90 ? -1.998 0.899 26.267 1.00 56.56 90 LYS A CA 1
ATOM 730 C C . LYS A 1 90 ? -1.785 1.919 25.135 1.00 56.56 90 LYS A C 1
ATOM 732 O O . LYS A 1 90 ? -1.745 3.106 25.423 1.00 56.56 90 LYS A O 1
ATOM 737 N N . TYR A 1 91 ? -1.682 1.485 23.874 1.00 58.91 91 TYR A N 1
ATOM 738 C CA . TYR A 1 91 ? -1.322 2.364 22.739 1.00 58.91 91 TYR A CA 1
ATOM 739 C C . TYR A 1 91 ? -2.381 2.433 21.622 1.00 58.91 91 TYR A C 1
ATOM 741 O O . TYR A 1 91 ? -2.199 3.151 20.643 1.00 58.91 91 TYR A O 1
ATOM 749 N N . GLY A 1 92 ? -3.503 1.717 21.768 1.00 60.69 92 GLY A N 1
ATOM 750 C CA . GLY A 1 92 ? -4.573 1.657 20.768 1.00 60.69 92 GLY A CA 1
ATOM 751 C C . GLY A 1 92 ? -4.330 0.602 19.680 1.00 60.69 92 GLY A C 1
ATOM 752 O O . GLY A 1 92 ? -3.212 0.414 19.206 1.00 60.69 92 GLY A O 1
ATOM 753 N N . LYS A 1 93 ? -5.407 -0.088 19.273 1.00 62.41 93 LYS A N 1
ATOM 754 C CA . LYS A 1 93 ? -5.395 -1.262 18.373 1.00 62.41 93 LYS A CA 1
ATOM 755 C C . LYS A 1 93 ? -4.656 -1.048 17.038 1.00 62.41 93 LYS A C 1
ATOM 757 O O . LYS A 1 93 ? -4.053 -1.976 16.519 1.00 62.41 93 LYS A O 1
ATOM 762 N N . ARG A 1 94 ? -4.729 0.160 16.463 1.00 65.12 94 ARG A N 1
ATOM 763 C CA . ARG A 1 94 ? -4.290 0.446 15.079 1.00 65.12 94 ARG A CA 1
ATOM 764 C C . ARG A 1 94 ? -3.069 1.365 14.980 1.00 65.12 94 ARG A C 1
ATOM 766 O O . ARG A 1 94 ? -2.398 1.361 13.957 1.00 65.12 94 ARG A O 1
ATOM 773 N N . PHE A 1 95 ? -2.756 2.125 16.031 1.00 66.81 95 PHE A N 1
ATOM 774 C CA . PHE A 1 95 ? -1.745 3.186 15.974 1.00 66.81 95 PHE A CA 1
ATOM 775 C C . PHE A 1 95 ? -0.329 2.640 15.770 1.00 66.81 95 PHE A C 1
ATOM 777 O O . PHE A 1 95 ? 0.376 3.077 14.868 1.00 66.81 95 PHE A O 1
ATOM 784 N N . LEU A 1 96 ? 0.061 1.629 16.553 1.00 69.50 96 LEU A N 1
ATOM 785 C CA . LEU A 1 96 ? 1.396 1.037 16.442 1.00 69.50 96 LEU A CA 1
ATOM 786 C C . LEU A 1 96 ? 1.619 0.394 15.065 1.00 69.50 96 LEU A C 1
ATOM 788 O O . LEU A 1 96 ? 2.720 0.456 14.531 1.00 69.50 96 LEU A O 1
ATOM 792 N N . TRP A 1 97 ? 0.565 -0.176 14.476 1.00 71.69 97 TRP A N 1
ATOM 793 C CA . TRP A 1 97 ? 0.648 -0.803 13.161 1.00 71.69 97 TRP A CA 1
ATOM 794 C C . TRP A 1 97 ? 0.794 0.221 12.041 1.00 71.69 97 TRP A C 1
ATOM 796 O O . TRP A 1 97 ? 1.664 0.067 11.198 1.00 71.69 97 TRP A O 1
ATOM 806 N N . ILE A 1 98 ? 0.055 1.331 12.103 1.00 74.00 98 ILE A N 1
ATOM 807 C CA . ILE A 1 98 ? 0.210 2.440 11.151 1.00 74.00 98 ILE A CA 1
ATOM 808 C C . ILE A 1 98 ? 1.624 3.036 11.222 1.00 74.00 98 ILE A C 1
ATOM 810 O O . ILE A 1 98 ? 2.225 3.300 10.186 1.00 74.00 98 ILE A O 1
ATOM 814 N N . VAL A 1 99 ? 2.178 3.215 12.426 1.00 75.94 99 VAL A N 1
ATOM 815 C CA . VAL A 1 99 ? 3.521 3.793 12.605 1.00 75.94 99 VAL A CA 1
ATOM 816 C C . VAL A 1 99 ? 4.615 2.844 12.112 1.00 75.94 99 VAL A C 1
ATOM 818 O O . VAL A 1 99 ? 5.502 3.277 11.381 1.00 75.94 99 VAL A O 1
ATOM 821 N N . ILE A 1 100 ? 4.551 1.557 12.471 1.00 77.31 100 ILE A N 1
ATOM 822 C CA . ILE A 1 100 ? 5.537 0.560 12.026 1.00 77.31 100 ILE A CA 1
ATOM 823 C C . ILE A 1 100 ? 5.468 0.384 10.509 1.00 77.31 100 ILE A C 1
ATOM 825 O O . ILE A 1 100 ? 6.503 0.430 9.853 1.00 77.31 100 ILE A O 1
ATOM 829 N N . SER A 1 101 ? 4.267 0.230 9.945 1.00 74.25 101 SER A N 1
ATOM 830 C CA . SER A 1 101 ? 4.093 0.093 8.499 1.00 74.25 101 SER A CA 1
ATOM 831 C C . SER A 1 101 ? 4.539 1.351 7.759 1.00 74.25 101 SER A C 1
ATOM 833 O O . SER A 1 101 ? 5.254 1.232 6.776 1.00 74.25 101 SER A O 1
ATOM 835 N N . GLY A 1 102 ? 4.196 2.548 8.245 1.00 75.81 102 GLY A N 1
ATOM 836 C CA . GLY A 1 102 ? 4.630 3.810 7.639 1.00 75.81 102 GLY A CA 1
ATOM 837 C C . GLY A 1 102 ? 6.149 3.989 7.654 1.00 75.81 102 GLY A C 1
ATOM 838 O O . GLY A 1 102 ? 6.733 4.400 6.651 1.00 75.81 102 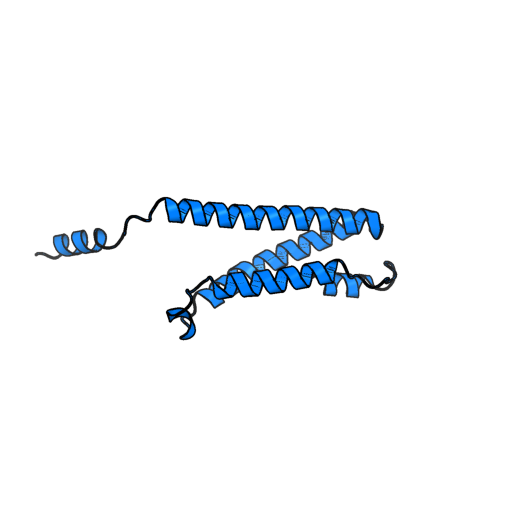GLY A O 1
ATOM 839 N N . LEU A 1 103 ? 6.806 3.626 8.759 1.00 79.44 103 LEU A N 1
ATOM 840 C CA . LEU A 1 103 ? 8.263 3.664 8.857 1.00 79.44 103 LEU A CA 1
ATOM 841 C C . LEU A 1 103 ? 8.919 2.643 7.920 1.00 79.44 103 LEU A C 1
ATOM 843 O O . LEU A 1 103 ? 9.831 2.998 7.178 1.00 79.44 103 LEU A O 1
ATOM 847 N N . LEU A 1 104 ? 8.433 1.399 7.918 1.00 79.50 104 LEU A N 1
ATOM 848 C CA . LEU A 1 104 ? 8.959 0.341 7.058 1.00 79.50 104 LEU A CA 1
ATOM 849 C C . LEU A 1 104 ? 8.781 0.699 5.577 1.00 79.50 104 LEU A C 1
ATOM 851 O O . LEU A 1 104 ? 9.718 0.574 4.801 1.00 79.50 104 LEU A O 1
ATOM 855 N N . TRP A 1 105 ? 7.622 1.249 5.211 1.00 74.94 105 TRP A N 1
ATOM 856 C CA . TRP A 1 105 ? 7.321 1.689 3.850 1.00 74.94 105 TRP A CA 1
ATOM 857 C C . TRP A 1 105 ? 8.194 2.868 3.406 1.00 74.94 105 TRP A C 1
ATOM 859 O O . TRP A 1 105 ? 8.631 2.906 2.256 1.00 74.94 105 TRP A O 1
ATOM 869 N N . SER A 1 106 ? 8.506 3.793 4.321 1.00 73.69 106 SER A N 1
ATOM 870 C CA . SER A 1 106 ? 9.418 4.914 4.051 1.00 73.69 106 SER A CA 1
ATOM 871 C C . SER A 1 106 ? 10.850 4.430 3.816 1.00 73.69 106 SER A C 1
ATOM 873 O O . SER A 1 106 ? 11.516 4.894 2.895 1.00 73.69 106 SER A O 1
ATOM 875 N N . ILE A 1 107 ? 11.312 3.464 4.617 1.00 74.50 107 ILE A N 1
ATOM 876 C CA . ILE A 1 107 ? 12.631 2.839 4.451 1.00 74.50 107 ILE A CA 1
ATOM 877 C C . ILE A 1 107 ? 12.695 2.079 3.121 1.00 74.50 107 ILE A C 1
ATOM 879 O O . ILE A 1 107 ? 13.661 2.246 2.383 1.00 74.50 107 ILE A O 1
ATOM 883 N N . SER A 1 108 ? 11.654 1.315 2.774 1.00 70.81 108 SER A N 1
ATOM 884 C CA . SER A 1 108 ? 11.566 0.616 1.487 1.00 70.81 108 SER A CA 1
ATOM 885 C C . SER A 1 108 ? 11.585 1.574 0.296 1.00 70.81 108 SER A C 1
ATOM 887 O O . SER A 1 108 ? 12.255 1.281 -0.683 1.00 70.81 108 SER A O 1
ATOM 889 N N . HIS A 1 109 ? 10.927 2.737 0.375 1.00 69.31 109 HIS A N 1
ATOM 890 C CA . HIS A 1 109 ? 10.979 3.745 -0.693 1.00 69.31 109 HIS A CA 1
ATOM 891 C C . HIS A 1 109 ? 12.370 4.361 -0.855 1.00 69.31 109 HIS A C 1
ATOM 893 O O . HIS A 1 109 ? 12.841 4.526 -1.975 1.00 69.31 109 HIS A O 1
ATOM 899 N N . ILE A 1 110 ? 13.048 4.683 0.250 1.00 69.38 110 ILE A N 1
ATOM 900 C CA . ILE A 1 110 ? 14.431 5.182 0.203 1.00 69.38 110 ILE A CA 1
ATOM 901 C C . ILE A 1 110 ? 15.349 4.124 -0.410 1.00 69.38 110 ILE A C 1
ATOM 903 O O . ILE A 1 110 ? 16.200 4.453 -1.232 1.00 69.38 110 ILE A O 1
ATOM 907 N N . MET A 1 111 ? 15.145 2.859 -0.037 1.00 63.56 111 MET A N 1
ATOM 908 C CA . MET A 1 111 ? 15.881 1.746 -0.612 1.00 63.56 111 MET A CA 1
ATOM 909 C C . MET A 1 111 ? 15.581 1.628 -2.106 1.00 63.56 111 MET A C 1
ATOM 911 O O . MET A 1 111 ? 16.542 1.587 -2.855 1.00 63.56 111 MET A O 1
ATOM 915 N N . LEU A 1 112 ? 14.311 1.734 -2.533 1.00 63.59 112 LEU A N 1
ATOM 916 C CA . LEU A 1 112 ? 13.848 1.707 -3.932 1.00 63.59 112 LEU A CA 1
ATOM 917 C C . LEU A 1 112 ? 14.5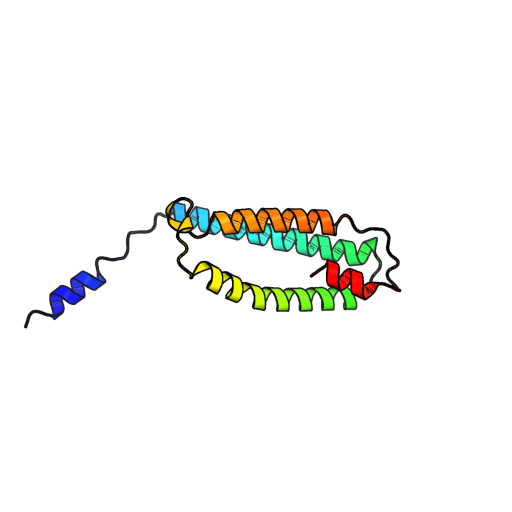17 2.741 -4.848 1.00 63.59 112 LEU A C 1
ATOM 919 O O . LEU A 1 112 ? 14.702 2.474 -6.029 1.00 63.59 112 LEU A O 1
ATOM 923 N N . PHE A 1 113 ? 14.903 3.903 -4.321 1.00 59.31 113 PHE A N 1
ATOM 924 C CA . PHE A 1 113 ? 15.651 4.918 -5.075 1.00 59.31 113 PHE A CA 1
ATOM 925 C C . PHE A 1 113 ? 17.176 4.775 -4.948 1.00 59.31 113 PHE A C 1
ATOM 927 O O . PHE A 1 113 ? 17.919 5.426 -5.679 1.00 59.31 113 PHE A O 1
ATOM 934 N N . ALA A 1 114 ? 17.659 3.906 -4.061 1.00 60.91 114 ALA A N 1
ATOM 935 C CA . ALA A 1 114 ? 19.064 3.537 -3.921 1.00 60.91 114 ALA A CA 1
ATOM 936 C C . ALA A 1 114 ? 19.397 2.286 -4.759 1.00 60.91 114 ALA A C 1
ATOM 938 O O . ALA A 1 114 ? 20.044 1.358 -4.271 1.00 60.91 114 ALA A O 1
ATOM 939 N N . VAL A 1 115 ? 18.934 2.245 -6.015 1.00 56.88 115 VAL A N 1
ATOM 940 C CA . VAL A 1 115 ? 19.242 1.151 -6.948 1.00 56.88 115 VAL A CA 1
ATOM 941 C C . VAL A 1 115 ? 20.754 1.135 -7.215 1.00 56.88 115 VAL A C 1
ATOM 943 O O . VAL A 1 115 ? 21.294 2.127 -7.714 1.00 56.88 115 VAL A O 1
ATOM 946 N N . PRO A 1 116 ? 21.474 0.040 -6.900 1.00 54.81 116 PRO A N 1
ATOM 947 C CA . PRO A 1 116 ? 22.826 -0.141 -7.405 1.00 54.81 116 PRO A CA 1
ATOM 948 C C . PRO A 1 116 ? 22.758 -0.276 -8.929 1.00 54.81 116 PRO A C 1
ATOM 950 O O . PRO A 1 116 ? 21.833 -0.878 -9.458 1.00 54.81 116 PRO A O 1
ATOM 953 N N . ASN A 1 117 ? 23.726 0.302 -9.635 1.00 49.16 117 ASN A N 1
ATOM 954 C CA . ASN A 1 117 ? 23.802 0.330 -11.097 1.00 49.16 117 ASN A CA 1
ATOM 955 C C . ASN A 1 117 ? 23.918 -1.103 -11.671 1.00 49.16 117 ASN A C 1
ATOM 957 O O . ASN A 1 117 ? 25.027 -1.609 -11.835 1.00 49.16 117 ASN A O 1
ATOM 961 N N . VAL A 1 118 ? 22.787 -1.783 -11.894 1.00 53.44 118 VAL A N 1
ATOM 962 C CA . VAL A 1 118 ? 22.720 -3.135 -12.473 1.00 53.44 118 VAL A CA 1
ATOM 963 C C . VAL A 1 118 ? 22.051 -3.122 -13.844 1.00 53.44 118 VAL A C 1
ATOM 965 O O . VAL A 1 118 ? 21.042 -2.456 -14.070 1.00 53.44 118 VAL A O 1
ATOM 968 N N . ASP A 1 119 ? 22.649 -3.881 -14.762 1.00 52.62 119 ASP A N 1
ATOM 969 C CA . ASP A 1 119 ? 22.319 -3.918 -16.186 1.00 52.62 119 ASP A CA 1
ATOM 970 C C . ASP A 1 119 ? 20.903 -4.503 -16.440 1.00 52.62 119 ASP A C 1
ATOM 972 O O . ASP A 1 119 ? 20.662 -5.688 -16.157 1.00 52.62 119 ASP A O 1
ATOM 976 N N . PRO A 1 120 ? 19.971 -3.740 -17.052 1.00 54.62 120 PRO A N 1
ATOM 977 C CA . PRO A 1 120 ? 18.552 -4.108 -17.191 1.00 54.62 120 PRO A CA 1
ATOM 978 C C . PRO A 1 120 ? 18.282 -5.416 -17.949 1.00 54.62 120 PRO A C 1
ATOM 980 O O . PRO A 1 120 ? 17.229 -6.030 -17.794 1.00 54.62 120 PRO A O 1
ATOM 983 N N . LYS A 1 121 ? 19.222 -5.860 -18.792 1.00 53.91 121 LYS A N 1
ATOM 984 C CA . LYS A 1 121 ? 19.036 -7.009 -19.695 1.00 53.91 121 LYS A CA 1
ATOM 985 C C . LYS A 1 121 ? 19.371 -8.367 -19.073 1.00 53.91 121 LYS A C 1
ATOM 987 O O . LYS A 1 121 ? 18.997 -9.385 -19.649 1.00 53.91 121 LYS A O 1
ATOM 992 N N . LYS A 1 122 ? 20.088 -8.408 -17.944 1.00 49.53 122 LYS A N 1
ATOM 993 C CA . LYS A 1 122 ? 20.565 -9.663 -17.327 1.00 49.53 122 LYS A CA 1
ATOM 994 C C . LYS A 1 122 ? 19.918 -9.985 -15.981 1.00 49.53 122 LYS A C 1
ATOM 996 O O . LYS A 1 122 ? 19.806 -11.160 -15.651 1.00 49.53 122 LYS A O 1
ATOM 1001 N N . GLU A 1 123 ? 19.462 -8.980 -15.236 1.00 52.94 123 GLU A N 1
ATOM 1002 C CA . GLU A 1 123 ? 19.063 -9.145 -13.828 1.00 52.94 123 GLU A CA 1
ATOM 1003 C C . GLU A 1 123 ? 17.633 -8.660 -13.533 1.00 52.94 123 GLU A C 1
ATOM 1005 O O . GLU A 1 123 ? 17.308 -8.257 -12.417 1.00 52.94 123 GLU A O 1
ATOM 1010 N N . TRP A 1 124 ? 16.736 -8.758 -14.520 1.00 53.41 124 TRP A N 1
ATOM 1011 C CA . TRP A 1 124 ? 15.329 -8.358 -14.374 1.00 53.41 124 TRP A CA 1
ATOM 1012 C C . TRP A 1 124 ? 14.616 -9.069 -13.206 1.00 53.41 124 TRP A C 1
ATOM 1014 O O . TRP A 1 124 ? 13.781 -8.471 -12.534 1.00 53.41 124 TRP A O 1
ATOM 1024 N N . VAL A 1 125 ? 15.022 -10.304 -12.884 1.00 55.72 125 VAL A N 1
ATOM 1025 C CA . VAL A 1 125 ? 14.473 -11.094 -11.767 1.00 55.72 125 VAL A CA 1
ATOM 1026 C C . VAL A 1 125 ? 14.825 -10.495 -10.396 1.00 55.72 125 VAL A C 1
ATOM 1028 O O . VAL A 1 125 ? 13.997 -10.490 -9.484 1.00 55.72 125 VAL A O 1
ATOM 1031 N N . ILE A 1 126 ? 16.034 -9.948 -10.251 1.00 56.38 126 ILE A N 1
ATOM 1032 C CA . ILE A 1 126 ? 16.494 -9.301 -9.014 1.00 56.38 126 ILE A CA 1
ATOM 1033 C C . ILE A 1 126 ? 15.768 -7.970 -8.822 1.00 56.38 126 ILE A C 1
ATOM 1035 O O . ILE A 1 126 ? 15.322 -7.682 -7.716 1.00 56.38 126 ILE A O 1
ATOM 1039 N N . LEU A 1 127 ? 15.541 -7.223 -9.906 1.00 56.56 127 LEU A N 1
ATOM 1040 C CA . LEU A 1 127 ? 14.722 -6.010 -9.877 1.00 56.56 127 LEU A CA 1
ATOM 1041 C C . LEU A 1 127 ? 13.261 -6.314 -9.509 1.00 56.56 127 LEU A C 1
ATOM 1043 O O . LEU A 1 127 ? 12.683 -5.593 -8.702 1.00 56.56 127 LEU A O 1
ATOM 1047 N N . THR A 1 128 ? 12.672 -7.407 -10.013 1.00 56.56 128 THR A N 1
ATOM 1048 C CA . THR A 1 128 ? 11.300 -7.802 -9.638 1.00 56.56 128 THR A CA 1
ATOM 1049 C C . THR A 1 128 ? 11.167 -8.284 -8.194 1.00 56.56 128 THR A C 1
ATOM 1051 O O . THR A 1 128 ? 10.138 -8.036 -7.580 1.00 56.56 128 THR A O 1
ATOM 1054 N N . ILE A 1 129 ? 12.187 -8.946 -7.635 1.00 54.38 129 ILE A N 1
ATOM 1055 C CA . ILE A 1 129 ? 12.200 -9.368 -6.221 1.00 54.38 129 ILE A CA 1
ATOM 1056 C C . ILE A 1 129 ? 12.427 -8.178 -5.290 1.00 54.38 129 ILE A C 1
ATOM 1058 O O . ILE A 1 129 ? 11.953 -8.179 -4.162 1.00 54.38 129 ILE A O 1
ATOM 1062 N N . TRP A 1 130 ? 13.155 -7.169 -5.753 1.00 51.69 130 TRP A N 1
ATOM 1063 C CA . TRP A 1 130 ? 13.464 -5.987 -4.960 1.00 51.69 130 TRP A CA 1
ATOM 1064 C C . TRP A 1 130 ? 12.344 -4.936 -4.971 1.00 51.69 130 TRP A C 1
ATOM 1066 O O . TRP A 1 130 ? 12.264 -4.105 -4.071 1.00 51.69 130 TRP A O 1
ATOM 1076 N N . LEU A 1 131 ? 11.463 -4.989 -5.971 1.00 50.28 131 LEU A N 1
ATOM 1077 C CA . LEU A 1 131 ? 10.293 -4.119 -6.095 1.00 50.28 131 LEU A CA 1
ATOM 1078 C C . LEU A 1 131 ? 9.060 -4.635 -5.326 1.00 50.28 131 LEU A C 1
ATOM 1080 O O . LEU A 1 131 ? 8.131 -3.862 -5.091 1.00 50.28 131 LEU A O 1
ATOM 1084 N N . LEU A 1 132 ? 9.048 -5.914 -4.930 1.00 49.16 132 LEU A N 1
ATOM 1085 C CA . LEU A 1 132 ? 7.926 -6.590 -4.262 1.00 49.16 132 LEU A CA 1
ATOM 1086 C C . LEU A 1 132 ? 8.055 -6.584 -2.731 1.00 49.16 132 LEU A C 1
ATOM 1088 O O . LEU A 1 132 ? 7.011 -6.382 -2.065 1.00 49.16 132 LEU A O 1
#

Secondary structure (DSSP, 8-state):
---HHHHHHHHHSS-----HHHHHHHHHHHHHHHHHHHHHHHHHHHHHHHTS---HHHHHHHHHHHHHHHHHHHHHHHHHHHS--TTHHHH-TTHHHHHHHHHHHHHHHHHHH------TTT-HHHHHHHH-

pLDDT: mean 70.86, std 12.56, range [49.16, 90.88]

Foldseek 3Di:
DPPPVVVVVVVVPPDDPDDPVVVVVVVVVVVVVVVCCVVLVVVLLCCCCPVQVDDNVVSVVLVVVVVVVVVVVVVVVVVVLVDDDPVCPPQHSCPVVCVVCVVVVVVLSVVVVVDDPDRCPPPVVVVSVSSD